Protein AF-A0A660VQP3-F1 (afdb_monomer_lite)

Radius of gyration: 13.36 Å; chains: 1; bounding box: 38×22×27 Å

Foldseek 3Di:
DPFWWKAQPQPRFIDTPVGDPDPPDPSCVVSVIDTDDPVRQVVVCVVPVDHDDGPVSVVVVVVVVVVVVD

Sequence (70 aa):
MNTRIMWASCHQQLACADHVPTIGSAAWWKLHWRLFGPNEQEGYRRARGRAPACEACAALAELASLEDEL

pLDDT: mean 73.02, std 9.71, range [43.91, 87.06]

Secondary structure (DSSP, 8-state):
----EEEETTTTEEEETTTSPPTTSHHHHHTTEEEPPHHHHHHHHHHHSS----HHHHHHHHHHHHHHT-

Structure (mmCIF, N/CA/C/O backbone):
data_AF-A0A660VQP3-F1
#
_entry.id   AF-A0A660VQP3-F1
#
loop_
_atom_site.group_PDB
_atom_site.id
_atom_site.type_symbol
_atom_site.label_atom_id
_atom_site.label_alt_id
_atom_site.label_comp_id
_atom_site.label_asym_id
_atom_site.label_entity_id
_atom_site.label_seq_id
_atom_site.pdbx_PDB_ins_code
_atom_site.Cartn_x
_atom_site.Cartn_y
_atom_site.Cartn_z
_atom_site.occupancy
_atom_site.B_iso_or_equiv
_atom_site.auth_seq_id
_atom_site.auth_comp_id
_atom_site.auth_asym_id
_atom_site.auth_atom_id
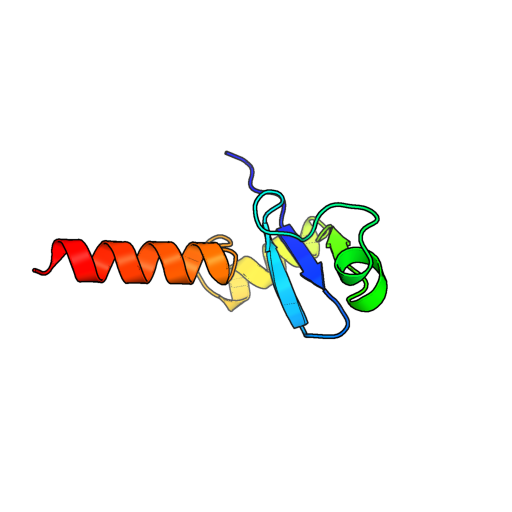_atom_site.pdbx_PDB_model_num
ATOM 1 N N . MET A 1 1 ? -13.409 -10.584 3.633 1.00 43.91 1 MET A N 1
ATOM 2 C CA . MET A 1 1 ? -12.079 -10.897 3.063 1.00 43.91 1 MET A CA 1
ATOM 3 C C . MET A 1 1 ? -11.013 -10.303 3.975 1.00 43.91 1 MET A C 1
ATOM 5 O O . MET A 1 1 ? -11.142 -9.145 4.342 1.00 43.91 1 MET A O 1
ATOM 9 N N . ASN A 1 2 ? -10.015 -11.084 4.403 1.00 51.91 2 ASN A N 1
ATOM 10 C CA . ASN A 1 2 ? -8.879 -10.573 5.185 1.00 51.91 2 ASN A CA 1
ATOM 11 C C . ASN A 1 2 ? -7.862 -9.945 4.221 1.00 51.91 2 ASN A C 1
ATOM 13 O O . ASN A 1 2 ? -6.955 -10.623 3.739 1.00 51.91 2 ASN A O 1
ATOM 17 N N . THR A 1 3 ? -8.045 -8.668 3.895 1.00 60.84 3 THR A N 1
ATOM 18 C CA . THR A 1 3 ? -7.163 -7.939 2.978 1.00 60.84 3 THR A CA 1
ATOM 19 C C . THR A 1 3 ? -5.771 -7.794 3.594 1.00 60.84 3 THR A C 1
ATOM 21 O O . THR A 1 3 ? -5.593 -7.122 4.610 1.00 60.84 3 THR A O 1
ATOM 24 N N . ARG A 1 4 ? -4.767 -8.442 2.992 1.00 69.12 4 ARG A N 1
ATOM 25 C CA . ARG A 1 4 ? -3.360 -8.297 3.389 1.00 69.12 4 ARG A CA 1
ATOM 26 C C . ARG A 1 4 ? -2.831 -6.952 2.887 1.00 69.12 4 ARG A C 1
ATOM 28 O O . ARG A 1 4 ? -2.834 -6.710 1.683 1.00 69.12 4 ARG A O 1
ATOM 35 N N . ILE A 1 5 ? -2.392 -6.095 3.809 1.00 72.69 5 ILE A N 1
ATOM 36 C CA . ILE A 1 5 ? -1.803 -4.787 3.493 1.00 72.69 5 ILE A CA 1
ATOM 37 C C . ILE A 1 5 ? -0.320 -4.956 3.153 1.00 72.69 5 ILE A C 1
ATOM 39 O O . ILE A 1 5 ? 0.417 -5.663 3.847 1.00 72.69 5 ILE A O 1
ATOM 43 N N . MET A 1 6 ? 0.111 -4.268 2.106 1.00 79.31 6 MET A N 1
ATOM 44 C CA . MET A 1 6 ? 1.487 -4.165 1.643 1.00 79.31 6 MET A CA 1
ATOM 45 C C . MET A 1 6 ? 1.937 -2.703 1.683 1.00 79.31 6 MET A C 1
ATOM 47 O O . MET A 1 6 ? 1.138 -1.796 1.453 1.00 79.31 6 MET A O 1
ATOM 51 N N . TRP A 1 7 ? 3.219 -2.476 1.960 1.00 77.62 7 TRP A N 1
ATOM 52 C CA . TRP A 1 7 ? 3.823 -1.145 2.027 1.00 77.62 7 TRP A CA 1
ATOM 53 C C . TRP A 1 7 ? 5.105 -1.078 1.214 1.00 77.62 7 TRP A C 1
ATOM 55 O O . TRP A 1 7 ? 6.006 -1.890 1.422 1.00 77.62 7 TRP A O 1
ATOM 65 N N . ALA A 1 8 ? 5.181 -0.091 0.322 1.00 75.94 8 ALA A N 1
ATOM 66 C CA . ALA A 1 8 ? 6.413 0.360 -0.308 1.00 75.94 8 ALA A CA 1
ATOM 67 C C . ALA A 1 8 ? 7.136 1.364 0.594 1.00 75.94 8 ALA A C 1
ATOM 69 O O . ALA A 1 8 ? 6.718 2.523 0.714 1.00 75.94 8 ALA A O 1
ATOM 70 N N . SER A 1 9 ? 8.240 0.945 1.209 1.00 69.06 9 SER A N 1
ATOM 71 C CA . SER A 1 9 ? 9.000 1.799 2.128 1.00 69.06 9 SER A CA 1
ATOM 72 C C . SER A 1 9 ? 9.576 3.046 1.447 1.00 69.06 9 SER A C 1
ATOM 74 O O . SER A 1 9 ? 9.628 4.100 2.074 1.00 69.06 9 SER A O 1
ATOM 76 N N . CYS A 1 10 ? 9.940 2.967 0.163 1.00 68.31 10 CYS A N 1
ATOM 77 C CA . CYS A 1 10 ? 10.579 4.075 -0.556 1.00 68.31 10 CYS A CA 1
ATOM 78 C C . CYS A 1 10 ? 9.640 5.235 -0.904 1.00 68.31 10 CYS A C 1
ATOM 80 O O . CYS A 1 10 ? 10.099 6.366 -1.015 1.00 68.31 10 CYS A O 1
ATOM 82 N N . HIS A 1 11 ? 8.345 4.971 -1.080 1.00 66.38 11 HIS A N 1
ATOM 83 C CA . HIS A 1 11 ? 7.370 5.986 -1.504 1.00 66.38 11 HIS A CA 1
ATOM 84 C C . HIS A 1 11 ? 6.230 6.187 -0.503 1.00 66.38 11 HIS A C 1
ATOM 86 O O . HIS A 1 11 ? 5.307 6.943 -0.779 1.00 66.38 11 HIS A O 1
ATOM 92 N N . GLN A 1 12 ? 6.285 5.522 0.657 1.00 71.06 12 GLN A N 1
ATOM 93 C CA . GLN A 1 12 ? 5.224 5.557 1.671 1.00 71.06 12 GLN A CA 1
ATOM 94 C C . GLN A 1 12 ? 3.838 5.145 1.131 1.00 71.06 12 GLN A C 1
ATOM 96 O O . GLN A 1 12 ? 2.818 5.525 1.693 1.00 71.06 12 GLN A O 1
ATOM 101 N N . GLN A 1 13 ? 3.806 4.335 0.067 1.00 75.25 13 GLN A N 1
ATOM 102 C CA . GLN A 1 13 ? 2.569 3.889 -0.580 1.00 75.25 13 GLN A CA 1
ATOM 103 C C . GLN A 1 13 ? 2.011 2.625 0.070 1.00 75.25 13 GLN A C 1
ATOM 105 O O . GLN A 1 13 ? 2.758 1.700 0.406 1.00 75.25 13 GLN A O 1
ATOM 110 N N . LEU A 1 14 ? 0.683 2.558 0.172 1.00 77.75 14 LEU A N 1
ATOM 111 C CA . LEU A 1 14 ? -0.047 1.410 0.706 1.00 77.75 14 LEU A CA 1
ATOM 112 C C . LEU A 1 14 ? -0.869 0.725 -0.382 1.00 77.75 14 LEU A C 1
ATOM 114 O O . LEU A 1 14 ? -1.740 1.329 -1.009 1.00 77.75 14 LEU A O 1
ATOM 118 N N . ALA A 1 15 ? -0.632 -0.572 -0.546 1.00 78.62 15 ALA A N 1
ATOM 119 C CA . ALA A 1 15 ? -1.371 -1.432 -1.456 1.00 78.62 15 ALA A CA 1
ATOM 120 C C . ALA A 1 15 ? -2.026 -2.587 -0.695 1.00 78.62 15 ALA A C 1
ATOM 122 O O . ALA A 1 15 ? -1.589 -2.974 0.386 1.00 78.62 15 ALA A O 1
ATOM 123 N N . CYS A 1 16 ? -3.074 -3.171 -1.263 1.00 79.62 16 CYS A N 1
ATOM 124 C CA . CYS A 1 16 ? -3.512 -4.501 -0.858 1.00 79.62 16 CYS A CA 1
ATOM 125 C C . CYS A 1 16 ? -2.804 -5.542 -1.728 1.00 79.62 16 CYS A C 1
ATOM 127 O O . CYS A 1 16 ? -2.209 -5.190 -2.745 1.00 79.62 16 CYS A O 1
ATOM 129 N N . ALA A 1 17 ? -2.891 -6.815 -1.354 1.00 76.81 17 ALA A N 1
ATOM 130 C CA . ALA A 1 17 ? -2.307 -7.902 -2.138 1.00 76.81 17 ALA A CA 1
ATOM 131 C C . ALA A 1 17 ? -2.771 -7.942 -3.610 1.00 76.81 17 ALA A C 1
ATOM 133 O O . ALA A 1 17 ? -2.020 -8.426 -4.448 1.00 76.81 17 ALA A O 1
ATOM 134 N N . ASP A 1 18 ? -3.954 -7.411 -3.928 1.00 79.12 18 ASP A N 1
ATOM 135 C CA . ASP A 1 18 ? -4.488 -7.391 -5.297 1.00 79.12 18 ASP A CA 1
ATOM 136 C C . ASP A 1 18 ? -3.998 -6.189 -6.122 1.00 79.12 18 ASP A C 1
ATOM 138 O O . ASP A 1 18 ? -3.984 -6.236 -7.347 1.00 79.12 18 ASP A O 1
ATOM 142 N N . HIS A 1 19 ? -3.572 -5.111 -5.456 1.00 82.12 19 HIS A N 1
ATOM 143 C CA . HIS A 1 19 ? -3.172 -3.848 -6.093 1.00 82.12 19 HIS A CA 1
ATOM 144 C C . HIS A 1 19 ? -1.684 -3.518 -5.903 1.00 82.12 19 HIS A C 1
ATOM 146 O O . HIS A 1 19 ? -1.223 -2.435 -6.259 1.00 82.12 19 HIS A O 1
ATOM 152 N N . VAL A 1 20 ? -0.922 -4.431 -5.305 1.00 84.75 20 VAL A N 1
ATOM 153 C CA . VAL A 1 20 ? 0.536 -4.335 -5.232 1.00 84.75 20 VAL A CA 1
ATOM 154 C C . VAL A 1 20 ? 1.136 -4.747 -6.583 1.00 84.75 20 VAL A C 1
ATOM 156 O O . VAL A 1 20 ? 0.560 -5.595 -7.269 1.00 84.75 20 VAL A O 1
ATOM 159 N N . PRO A 1 21 ? 2.293 -4.198 -6.998 1.00 82.81 21 PRO A N 1
ATOM 160 C CA . PRO A 1 21 ? 2.984 -4.694 -8.181 1.00 82.81 21 PRO A CA 1
ATOM 161 C C . PRO A 1 21 ? 3.241 -6.201 -8.109 1.00 82.81 21 PRO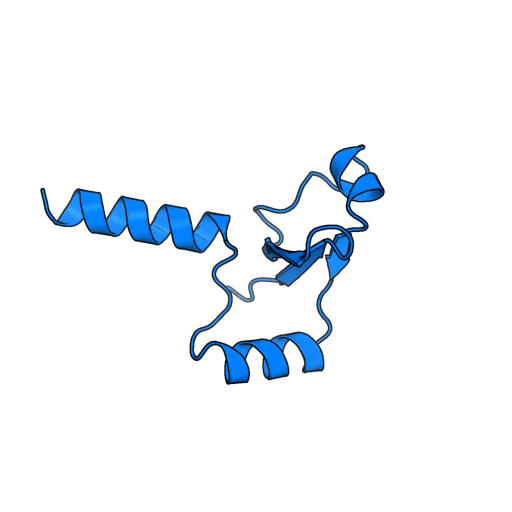 A C 1
ATOM 163 O O . PRO A 1 21 ? 3.451 -6.752 -7.029 1.00 82.81 21 PRO A O 1
ATOM 166 N N . THR A 1 22 ? 3.309 -6.865 -9.264 1.00 84.38 22 THR A N 1
ATOM 167 C CA . THR A 1 22 ? 3.636 -8.294 -9.332 1.00 84.38 22 THR A CA 1
ATOM 168 C C . THR A 1 22 ? 4.932 -8.585 -8.578 1.00 84.38 22 THR A C 1
ATOM 170 O O . THR A 1 22 ? 5.956 -7.934 -8.825 1.00 84.38 22 THR A O 1
ATOM 173 N N . ILE A 1 23 ? 4.895 -9.571 -7.677 1.00 83.38 23 ILE A N 1
ATOM 174 C CA . ILE A 1 23 ? 6.061 -10.015 -6.907 1.00 83.38 23 ILE A CA 1
ATOM 175 C C . ILE A 1 23 ? 7.209 -10.341 -7.865 1.00 83.38 23 ILE A C 1
ATO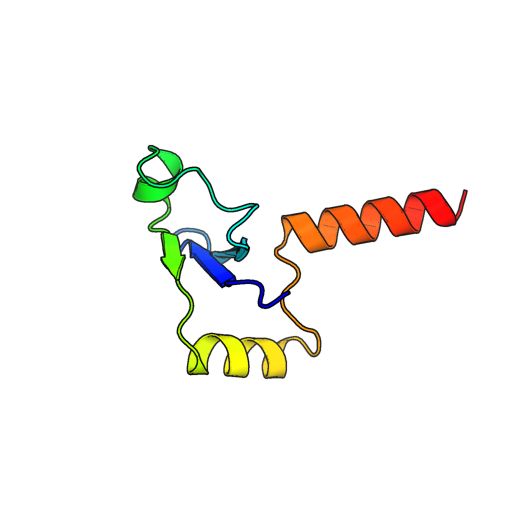M 177 O O . ILE A 1 23 ? 7.032 -11.062 -8.845 1.00 83.38 23 ILE A O 1
ATOM 181 N N . GLY A 1 24 ? 8.391 -9.794 -7.583 1.00 83.06 24 GLY A N 1
ATOM 182 C CA . GLY A 1 24 ? 9.588 -10.005 -8.398 1.00 83.06 24 GLY A CA 1
ATOM 183 C C . GLY A 1 24 ? 9.758 -9.031 -9.569 1.00 83.06 24 GLY A C 1
ATOM 184 O O . GLY A 1 24 ? 10.833 -8.993 -10.163 1.00 83.06 24 GLY A O 1
ATOM 185 N N . SER A 1 25 ? 8.753 -8.208 -9.884 1.00 87.06 25 SER A N 1
ATOM 186 C CA . SER A 1 25 ? 8.888 -7.151 -10.893 1.00 87.06 25 SER A CA 1
ATOM 187 C C . SER A 1 25 ? 9.901 -6.075 -10.475 1.00 87.06 25 SER A C 1
ATOM 189 O O . SER A 1 25 ? 10.208 -5.892 -9.296 1.00 87.06 25 SER A O 1
ATOM 191 N N . ALA A 1 26 ? 10.394 -5.294 -11.441 1.00 85.62 26 ALA A N 1
ATOM 192 C CA . ALA A 1 26 ? 11.278 -4.167 -11.144 1.00 85.62 26 ALA A CA 1
ATOM 193 C C . ALA A 1 26 ? 10.629 -3.159 -10.177 1.00 85.62 26 ALA A C 1
ATOM 195 O O . ALA A 1 26 ? 11.310 -2.631 -9.303 1.00 85.62 26 ALA A O 1
ATOM 196 N N . ALA A 1 27 ? 9.319 -2.917 -10.301 1.00 82.88 27 ALA A N 1
ATOM 197 C CA . ALA A 1 27 ? 8.573 -2.049 -9.391 1.00 82.88 27 ALA A CA 1
ATOM 198 C C . ALA A 1 27 ? 8.482 -2.637 -7.974 1.00 82.88 27 ALA A C 1
ATOM 200 O O . ALA A 1 27 ? 8.617 -1.896 -7.004 1.00 82.88 27 ALA A O 1
ATOM 201 N N . TRP A 1 28 ? 8.327 -3.961 -7.846 1.00 82.50 28 TRP A N 1
ATOM 202 C CA . TRP A 1 28 ? 8.344 -4.643 -6.551 1.00 82.50 28 TRP A CA 1
ATOM 203 C C . TRP A 1 28 ? 9.657 -4.399 -5.793 1.00 82.50 28 TRP A C 1
ATOM 205 O O . TRP A 1 28 ? 9.650 -3.992 -4.631 1.00 82.50 28 TRP A O 1
ATOM 215 N N . TRP A 1 29 ? 10.7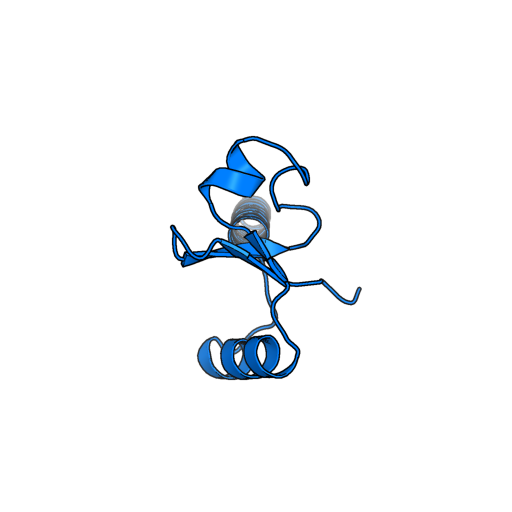90 -4.603 -6.471 1.00 82.56 29 TRP A N 1
ATOM 216 C CA . TRP A 1 29 ? 12.112 -4.450 -5.863 1.00 82.56 29 TRP A CA 1
ATOM 217 C C . TRP A 1 29 ? 12.494 -2.992 -5.621 1.00 82.56 29 TRP A C 1
ATOM 219 O O . TRP A 1 29 ? 12.921 -2.660 -4.521 1.00 82.56 29 TRP A O 1
ATOM 229 N N . LYS A 1 30 ? 12.299 -2.112 -6.613 1.00 85.56 30 LYS A N 1
ATOM 230 C CA . LYS A 1 30 ? 12.667 -0.687 -6.515 1.00 85.56 30 LYS A CA 1
ATOM 231 C C . LYS A 1 30 ? 11.942 0.042 -5.392 1.00 85.56 30 LYS A C 1
ATOM 233 O O . LYS A 1 30 ? 12.494 0.967 -4.813 1.00 85.56 30 LYS A O 1
ATOM 238 N N . LEU A 1 31 ? 10.701 -0.348 -5.118 1.00 81.81 31 LEU A N 1
ATOM 239 C CA . LEU A 1 31 ? 9.867 0.288 -4.102 1.00 81.81 31 LEU A CA 1
ATOM 240 C C . LEU A 1 31 ? 9.952 -0.416 -2.740 1.00 81.81 31 LEU A C 1
ATOM 242 O O . LEU A 1 31 ? 9.342 0.058 -1.781 1.00 81.81 31 LEU A O 1
ATOM 246 N N . HIS A 1 32 ? 10.716 -1.514 -2.654 1.00 83.31 32 HIS A N 1
ATOM 247 C CA . HIS A 1 32 ? 10.947 -2.288 -1.436 1.00 83.31 32 HIS A CA 1
ATOM 248 C C . HIS A 1 32 ? 9.638 -2.679 -0.732 1.00 83.31 32 HIS A C 1
ATOM 250 O O . HIS A 1 32 ? 9.430 -2.407 0.454 1.00 83.31 32 HIS A O 1
ATOM 256 N N . TRP A 1 33 ? 8.736 -3.312 -1.488 1.00 84.00 33 TRP A N 1
ATOM 257 C CA . TRP A 1 33 ? 7.444 -3.748 -0.966 1.00 84.00 33 TRP A CA 1
ATOM 258 C C . TRP A 1 33 ? 7.596 -4.825 0.108 1.00 84.00 33 TRP A C 1
ATOM 260 O O . TRP A 1 33 ? 8.317 -5.810 -0.062 1.00 84.00 33 TRP A O 1
ATOM 270 N N . ARG A 1 34 ? 6.856 -4.666 1.206 1.00 85.38 34 ARG A N 1
ATOM 271 C CA . ARG A 1 34 ? 6.773 -5.654 2.286 1.00 85.38 34 ARG A CA 1
ATOM 272 C C . ARG A 1 34 ? 5.360 -5.802 2.823 1.00 85.38 34 ARG A C 1
ATOM 274 O O . ARG A 1 34 ? 4.528 -4.909 2.686 1.00 85.38 34 ARG A O 1
ATOM 281 N N . LEU A 1 35 ? 5.110 -6.927 3.484 1.00 82.50 35 LEU A N 1
ATOM 282 C CA . LEU A 1 35 ? 3.868 -7.144 4.214 1.00 82.50 35 LEU A CA 1
ATOM 283 C C . LEU A 1 35 ? 3.856 -6.297 5.495 1.00 82.50 35 LEU A C 1
ATOM 285 O O . LEU A 1 35 ? 4.861 -6.203 6.203 1.00 82.50 35 LEU A O 1
ATOM 289 N N . PHE A 1 36 ? 2.705 -5.705 5.794 1.00 77.44 36 PHE A N 1
ATOM 290 C CA . PHE A 1 36 ? 2.449 -5.051 7.071 1.00 77.44 36 PHE A CA 1
ATOM 291 C C . PHE A 1 36 ? 2.249 -6.108 8.167 1.00 77.44 36 PHE A C 1
ATOM 293 O O . PHE A 1 36 ? 1.391 -6.990 8.038 1.00 77.44 36 PHE A O 1
ATOM 300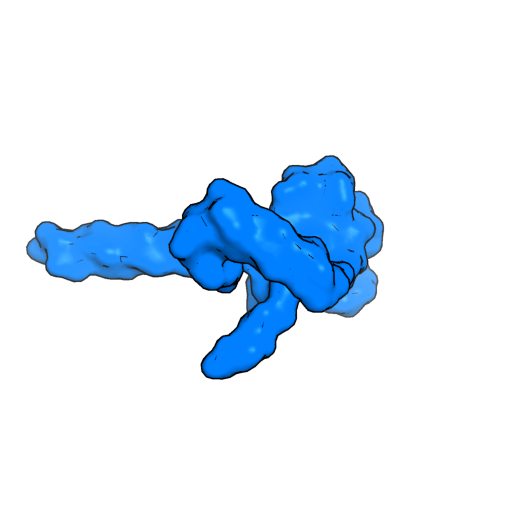 N N . GLY A 1 37 ? 3.007 -6.017 9.258 1.00 78.81 37 GLY A N 1
ATOM 301 C CA . GLY A 1 37 ? 2.829 -6.878 10.425 1.00 78.81 37 GLY A CA 1
ATOM 302 C C . GLY A 1 37 ? 1.519 -6.577 11.171 1.00 78.81 37 GLY A C 1
ATOM 303 O O . GLY A 1 37 ? 0.972 -5.482 11.029 1.00 78.81 37 GLY A O 1
ATOM 304 N N . PRO A 1 38 ? 1.006 -7.498 12.009 1.00 79.81 38 PRO A N 1
ATOM 305 C CA . PRO A 1 38 ? -0.278 -7.320 12.700 1.00 79.81 38 PRO A CA 1
ATOM 306 C C . PRO A 1 38 ? -0.385 -6.013 13.505 1.00 79.81 38 PRO A C 1
ATOM 308 O O . PRO A 1 38 ? -1.391 -5.312 13.416 1.00 79.81 38 PRO A O 1
ATOM 311 N N . ASN A 1 39 ? 0.679 -5.643 14.226 1.00 82.88 39 ASN A N 1
ATOM 312 C CA . ASN A 1 39 ? 0.721 -4.421 15.037 1.00 82.88 39 ASN A CA 1
ATOM 313 C C . ASN A 1 39 ? 0.727 -3.146 14.185 1.00 82.88 39 ASN A C 1
ATOM 315 O O . ASN A 1 39 ? 0.132 -2.143 14.567 1.00 82.88 39 ASN A O 1
ATOM 319 N N . GLU A 1 40 ? 1.377 -3.184 13.022 1.00 79.12 40 GLU A N 1
ATOM 320 C CA . GLU A 1 40 ? 1.422 -2.048 12.100 1.00 79.12 40 GLU A CA 1
ATOM 321 C C . GLU A 1 40 ? 0.048 -1.824 11.470 1.00 79.12 40 GLU A C 1
ATOM 323 O O . GLU A 1 40 ? -0.408 -0.687 11.364 1.00 79.12 40 GLU A O 1
ATOM 328 N N . GLN A 1 41 ? -0.652 -2.910 11.118 1.00 74.81 41 GLN A N 1
ATOM 329 C CA . GLN A 1 41 ? -2.014 -2.829 10.588 1.00 74.81 41 GLN A CA 1
ATOM 330 C C . GLN A 1 41 ? -2.959 -2.215 11.616 1.00 74.81 41 GLN A C 1
ATOM 332 O O . GLN A 1 41 ? -3.762 -1.349 11.278 1.00 74.81 41 GLN A O 1
ATOM 337 N N . GLU A 1 42 ? -2.851 -2.644 12.871 1.00 77.06 42 GLU A N 1
ATOM 338 C CA . GLU A 1 42 ? -3.666 -2.124 13.964 1.00 77.06 42 GLU A CA 1
ATOM 339 C C . GLU A 1 42 ? -3.358 -0.650 14.266 1.00 77.06 42 GLU A C 1
ATOM 341 O O . GLU A 1 42 ? -4.275 0.168 14.343 1.00 77.06 42 GLU A O 1
ATOM 346 N N . GLY A 1 43 ? -2.076 -0.282 14.367 1.00 75.50 43 GLY A N 1
ATOM 347 C CA . GLY A 1 43 ? -1.658 1.109 14.560 1.00 75.50 43 GLY A CA 1
ATOM 348 C C . GLY A 1 43 ? -2.167 2.024 13.444 1.00 75.50 43 GLY A C 1
ATOM 349 O O . GLY A 1 43 ? -2.676 3.113 13.710 1.00 75.50 43 GLY A O 1
ATOM 350 N N . TYR A 1 44 ? -2.124 1.547 12.201 1.00 71.31 44 TYR A N 1
ATOM 351 C CA . TYR A 1 44 ? -2.635 2.287 11.054 1.00 71.31 44 TYR A CA 1
ATOM 352 C C . TYR A 1 44 ? -4.160 2.457 11.085 1.00 71.31 44 TYR A C 1
ATOM 354 O O . TYR A 1 44 ? -4.660 3.564 10.877 1.00 71.31 44 TYR A O 1
ATOM 362 N N . ARG A 1 45 ? -4.912 1.392 11.401 1.00 72.38 45 ARG A N 1
ATOM 363 C CA . ARG A 1 45 ? -6.379 1.459 11.550 1.00 72.38 45 ARG A CA 1
ATOM 364 C C . ARG A 1 45 ? -6.790 2.496 12.588 1.00 72.38 45 ARG A C 1
ATOM 366 O O . ARG A 1 45 ? -7.708 3.270 12.336 1.00 72.38 45 ARG A O 1
ATOM 373 N N . ARG A 1 46 ? -6.093 2.546 13.728 1.00 73.62 46 ARG A N 1
ATOM 374 C CA . ARG A 1 46 ? -6.354 3.539 14.781 1.00 73.62 46 ARG A CA 1
ATOM 375 C C . ARG A 1 46 ? -6.091 4.966 14.311 1.00 73.62 46 ARG A C 1
ATOM 377 O O . ARG A 1 46 ? -6.884 5.846 14.613 1.00 73.62 46 ARG A O 1
ATOM 384 N N . ALA A 1 47 ? -5.014 5.189 13.558 1.00 70.56 47 ALA A N 1
ATOM 385 C CA . ALA A 1 47 ? -4.654 6.516 13.062 1.00 70.56 47 ALA A CA 1
ATOM 386 C C . ALA A 1 47 ? -5.607 7.046 11.973 1.00 70.56 47 ALA A C 1
ATOM 388 O O . ALA A 1 47 ? -5.802 8.254 11.870 1.00 70.56 47 ALA A O 1
ATOM 389 N N . ARG A 1 48 ? -6.181 6.166 11.142 1.00 65.75 48 ARG A N 1
ATOM 390 C CA . ARG A 1 48 ? -6.995 6.553 9.971 1.00 65.75 48 ARG A CA 1
ATOM 391 C C . ARG A 1 48 ? -8.499 6.294 10.117 1.00 65.75 48 ARG A C 1
ATOM 393 O O . ARG A 1 48 ? -9.262 6.697 9.247 1.00 65.75 48 ARG A O 1
ATOM 400 N N . GLY A 1 49 ? -8.945 5.627 11.182 1.00 55.69 49 GLY A N 1
ATOM 401 C CA . GLY A 1 49 ? -10.363 5.462 11.533 1.00 55.69 49 GLY A CA 1
ATOM 402 C C . GLY A 1 49 ? -11.171 4.459 10.691 1.00 55.69 49 GLY A C 1
ATOM 403 O O . GLY A 1 49 ? -12.245 4.047 11.125 1.00 55.69 49 GLY A O 1
ATOM 404 N N . ARG A 1 50 ? -10.678 4.010 9.526 1.00 54.62 50 ARG A N 1
ATOM 405 C CA . ARG A 1 50 ? -11.287 2.948 8.698 1.00 54.62 50 ARG A CA 1
ATOM 406 C C . ARG A 1 50 ? -10.250 1.918 8.234 1.00 54.62 50 ARG A C 1
ATOM 408 O O . ARG A 1 50 ? -9.064 2.212 8.109 1.00 54.62 50 ARG A O 1
ATOM 415 N N . ALA A 1 51 ? -10.726 0.686 8.030 1.00 49.34 51 ALA A N 1
ATOM 416 C CA . ALA A 1 51 ? -9.973 -0.457 7.506 1.00 49.34 51 ALA A CA 1
ATOM 417 C C . ALA A 1 51 ? -9.255 -0.112 6.180 1.00 49.34 51 ALA A C 1
ATOM 419 O O . ALA A 1 51 ? -9.694 0.798 5.480 1.00 49.34 51 ALA A O 1
ATOM 420 N N . PRO A 1 52 ? -8.163 -0.816 5.821 1.00 56.56 52 PRO A N 1
ATOM 421 C CA . PRO A 1 52 ? -7.318 -0.446 4.690 1.00 56.56 52 PRO A CA 1
ATOM 422 C C . PRO A 1 52 ? -8.063 -0.576 3.363 1.00 56.56 52 PRO A C 1
ATOM 424 O O . PRO A 1 52 ? -8.123 -1.651 2.769 1.00 56.56 52 PRO A O 1
ATOM 427 N N . ALA A 1 53 ? -8.564 0.536 2.851 1.00 60.25 53 ALA A N 1
ATOM 428 C CA . ALA A 1 53 ? -8.584 0.704 1.418 1.00 60.25 53 ALA A CA 1
ATOM 429 C C . ALA A 1 53 ? -7.138 1.027 1.034 1.00 60.25 53 ALA A C 1
ATOM 431 O O . ALA A 1 53 ? -6.556 1.994 1.525 1.00 60.25 53 ALA A O 1
ATOM 432 N N . CYS A 1 54 ? -6.519 0.177 0.217 1.00 74.94 54 CYS A N 1
ATOM 433 C CA . CYS A 1 54 ? -5.330 0.611 -0.500 1.00 74.94 54 CYS A CA 1
ATOM 434 C C . CYS A 1 54 ? -5.629 1.922 -1.239 1.00 74.94 54 CYS A C 1
ATOM 436 O O . CYS A 1 54 ? -6.789 2.144 -1.571 1.00 74.94 54 CYS A O 1
ATOM 438 N N . GLU A 1 55 ? -4.647 2.779 -1.521 1.00 69.69 55 GLU A N 1
ATOM 439 C CA . GLU A 1 55 ? -4.940 4.067 -2.185 1.00 69.69 55 GLU A CA 1
ATOM 440 C C . GLU A 1 55 ? -5.714 3.865 -3.499 1.00 69.69 55 GLU A C 1
ATOM 442 O O . GLU A 1 55 ? -6.683 4.569 -3.759 1.00 69.69 55 GLU A O 1
ATOM 447 N N . ALA A 1 56 ? -5.383 2.809 -4.251 1.00 69.31 56 ALA A N 1
ATOM 448 C CA . ALA A 1 56 ? -6.139 2.394 -5.432 1.00 69.31 56 ALA A CA 1
ATOM 449 C C . ALA A 1 56 ? -7.582 1.962 -5.107 1.00 69.31 56 ALA A C 1
ATOM 451 O O . ALA A 1 56 ? -8.515 2.329 -5.805 1.00 69.31 56 ALA A O 1
ATOM 452 N N . CYS A 1 57 ? -7.785 1.219 -4.021 1.00 73.25 57 CYS A N 1
ATOM 453 C CA . CYS A 1 57 ? -9.094 0.766 -3.557 1.00 73.25 57 CYS A CA 1
ATOM 454 C C . CYS A 1 57 ? -9.958 1.954 -3.104 1.00 73.25 57 CYS A C 1
ATOM 456 O O . CYS A 1 57 ? -11.161 1.962 -3.333 1.00 73.25 57 CYS A O 1
ATOM 458 N N . ALA A 1 58 ? -9.343 2.938 -2.440 1.00 71.81 58 ALA A N 1
ATOM 459 C CA . ALA A 1 58 ? -10.003 4.153 -1.980 1.00 71.81 58 ALA A CA 1
ATOM 460 C C . ALA A 1 58 ? -10.408 5.021 -3.171 1.00 71.81 58 ALA A C 1
ATOM 462 O O . ALA A 1 58 ? -11.559 5.426 -3.246 1.00 71.81 58 ALA A O 1
ATOM 463 N N . ALA A 1 59 ? -9.497 5.209 -4.130 1.00 69.12 59 ALA A N 1
ATOM 464 C CA . ALA A 1 59 ? -9.775 5.931 -5.364 1.00 69.12 59 ALA A CA 1
ATOM 465 C C . ALA A 1 59 ? -10.890 5.262 -6.182 1.00 69.12 59 ALA A C 1
ATOM 467 O O . ALA A 1 59 ? -11.784 5.946 -6.659 1.00 69.12 59 ALA A O 1
ATOM 468 N N . LEU A 1 60 ? -10.885 3.928 -6.306 1.00 69.62 60 LEU A N 1
ATOM 469 C CA . LEU A 1 60 ? -11.962 3.193 -6.980 1.00 69.62 60 LEU A CA 1
ATOM 470 C C . LEU A 1 60 ? -13.307 3.347 -6.262 1.00 69.62 60 LEU A C 1
ATOM 472 O O . LEU A 1 60 ? -14.326 3.513 -6.921 1.00 69.62 60 LEU A O 1
ATOM 476 N N . ALA A 1 61 ? -13.322 3.306 -4.927 1.00 70.12 61 ALA A N 1
ATOM 477 C CA . ALA A 1 61 ? -14.544 3.514 -4.154 1.00 70.12 61 ALA A CA 1
ATOM 478 C C . ALA A 1 61 ? -15.068 4.956 -4.267 1.00 70.12 61 ALA A C 1
ATOM 480 O O . ALA A 1 61 ? -16.274 5.156 -4.339 1.00 70.12 61 ALA A O 1
ATOM 481 N N . GLU A 1 62 ? -14.171 5.943 -4.300 1.00 72.75 62 GLU A N 1
ATOM 482 C CA . GLU A 1 62 ? -14.512 7.353 -4.501 1.00 72.75 62 GLU A CA 1
ATOM 483 C C . GLU A 1 62 ? -15.078 7.592 -5.907 1.00 72.75 62 GLU A C 1
ATOM 485 O O . GLU A 1 62 ? -16.143 8.187 -6.043 1.00 72.75 62 GLU A O 1
ATOM 490 N N . LEU A 1 63 ? -14.439 7.042 -6.944 1.00 71.25 63 LEU A N 1
ATOM 491 C CA . LEU A 1 63 ? -14.958 7.080 -8.315 1.00 71.25 63 LEU A CA 1
ATOM 492 C C . LEU A 1 63 ? -16.340 6.429 -8.421 1.00 71.25 63 LEU A C 1
ATOM 494 O O . LEU A 1 63 ? -17.246 7.046 -8.967 1.00 71.25 63 LEU A O 1
ATOM 498 N N . ALA A 1 64 ? -16.525 5.242 -7.838 1.00 70.06 64 ALA A N 1
ATOM 499 C CA . ALA A 1 64 ? -17.823 4.571 -7.831 1.00 70.06 64 ALA A CA 1
ATOM 500 C C . ALA A 1 64 ? -18.901 5.403 -7.113 1.00 70.06 64 ALA A C 1
ATOM 502 O O . ALA A 1 64 ? -20.030 5.478 -7.582 1.00 70.06 64 ALA A O 1
ATOM 503 N N . SER A 1 65 ? -18.559 6.077 -6.006 1.00 67.38 65 SER A N 1
ATOM 504 C CA . SER A 1 65 ? -19.515 6.962 -5.326 1.00 67.38 65 SER A CA 1
ATOM 505 C C . SER A 1 65 ? -19.900 8.191 -6.151 1.00 67.38 65 SER A C 1
ATOM 507 O O . SER A 1 65 ? -21.042 8.619 -6.073 1.00 67.38 65 SER A O 1
ATOM 509 N N . LEU A 1 66 ? -18.981 8.727 -6.961 1.00 70.50 66 LEU A N 1
ATOM 510 C CA . LEU A 1 66 ? -19.269 9.845 -7.865 1.00 70.50 66 LEU A CA 1
ATOM 511 C C . LEU A 1 66 ? -20.163 9.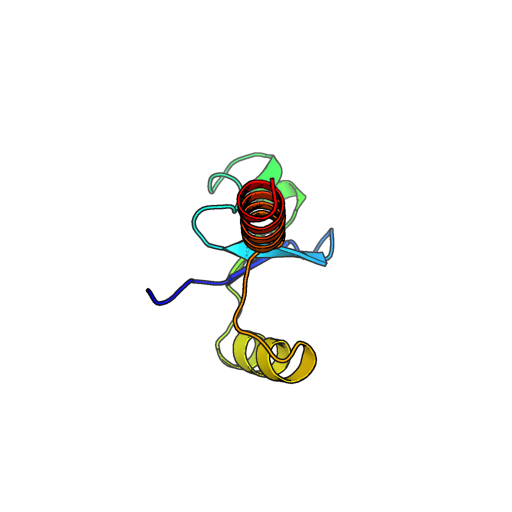419 -9.038 1.00 70.50 66 LEU A C 1
ATOM 513 O O . LEU A 1 66 ? -20.941 10.228 -9.536 1.00 70.50 66 LEU A O 1
ATOM 517 N N . GLU A 1 67 ? -20.050 8.168 -9.490 1.00 64.38 67 GLU A N 1
ATOM 518 C CA . GLU A 1 67 ? -20.910 7.594 -10.533 1.00 64.38 67 GLU A CA 1
ATOM 519 C C . GLU A 1 67 ? -22.343 7.346 -10.036 1.00 64.38 67 GLU A C 1
ATOM 521 O O . GLU A 1 67 ? -23.279 7.537 -10.805 1.00 64.38 67 GLU A O 1
ATOM 526 N N . ASP A 1 68 ? -22.524 6.983 -8.761 1.00 61.66 68 ASP A N 1
ATOM 527 C CA . ASP A 1 68 ? -23.847 6.795 -8.137 1.00 61.66 68 ASP A CA 1
ATOM 528 C C . ASP A 1 68 ? -24.609 8.122 -7.901 1.00 61.66 68 ASP A C 1
ATOM 530 O O . ASP A 1 68 ? -25.821 8.109 -7.670 1.00 61.66 68 ASP A O 1
ATOM 534 N N . GLU A 1 69 ? -23.921 9.269 -7.937 1.00 58.81 69 GLU A N 1
ATOM 535 C CA . GLU A 1 69 ? -24.509 10.609 -7.761 1.00 58.81 69 GLU A CA 1
ATOM 536 C C . GLU A 1 69 ? -24.947 11.282 -9.084 1.00 58.81 69 GLU A C 1
ATOM 538 O O . GLU A 1 69 ? -25.480 12.398 -9.050 1.00 58.81 69 GLU A O 1
ATOM 543 N N . LEU A 1 70 ? -24.745 10.621 -10.233 1.00 53.94 70 LEU A N 1
ATOM 544 C CA . LEU A 1 70 ? -25.129 11.077 -11.582 1.00 53.94 70 LEU A CA 1
ATOM 545 C C . LEU A 1 70 ? -26.424 10.421 -12.085 1.00 53.94 70 LEU A C 1
ATOM 547 O O . LEU A 1 70 ? -27.208 11.145 -12.745 1.00 53.94 70 LEU A O 1
#